Protein AF-A0A1A8KS11-F1 (afdb_monomer)

InterPro domains:
  IPR032675 Leucine-rich repeat domain superfamily [G3DSA:3.80.10.10] (1-85)

Foldseek 3Di:
DDACAADDLVRVVVVVPQQEDEDFPHQYADAPVGLVRVLCVPVVNNRHDHPDDQQRAAHCDDPVRHRPRSNPDDDDPCVRPVVVVVVVVVVVVVVVVVVVVVVVVVVVVVVVVVVVVVVVVVVVVVVVVVVVVVVVVVVVVVVVD

Nearest PDB structures (foldseek):
  7c76-assembly1_A  TM=6.173E-01  e=2.061E-03  Homo sapiens
  5zsc-assembly1_B  TM=6.871E-01  e=1.076E-02  Macaca mulatta
  5zsm-assembly1_A  TM=6.920E-01  e=1.951E-02  Macaca mulatta
  3cig-assembly1_A  TM=7.405E-01  e=4.924E-02  Mus musculus
  2z80-assembly2_B  TM=5.597E-01  e=1.973E-01  Homo sapiens

Sequence (145 aa):
SNTLNWFSYSDLQSFRRLEDLRAGQNKLICSCDFVPFLQSQLRGEAGIQLSDREDSYVCDSPLYLQGAVVSGVRLSVVECHQVVFVSVSCGLALFVGMLGSALLWRLHAFWYLKMIWTWLKAKRSSQKRRRQKDTEDTEALLCFD

Solvent-accessible surface area (backbone atoms only — not comparable to full-atom values): 8267 Å² total; per-residue (Å²): 127,68,88,58,36,77,80,53,71,69,64,54,62,70,42,84,83,62,54,69,47,82,66,48,73,27,55,23,49,58,40,78,70,44,42,61,52,51,48,40,32,77,70,56,77,66,82,44,45,63,72,48,61,73,80,38,36,32,21,52,30,50,79,94,43,46,76,38,35,50,83,76,61,77,82,53,65,65,76,66,38,39,68,59,53,50,50,52,51,50,52,50,52,50,50,54,49,52,51,50,51,51,49,51,50,51,54,49,52,50,50,49,52,52,51,53,51,53,50,51,51,52,52,53,51,51,53,52,53,50,56,52,49,55,48,52,56,51,55,56,56,64,75,75,114

Mean predicted aligned error: 12.69 Å

Structure (mmCIF, N/CA/C/O backbone):
data_AF-A0A1A8KS11-F1
#
_entry.id   AF-A0A1A8KS11-F1
#
loop_
_atom_site.group_PDB
_atom_site.id
_atom_site.type_symbol
_atom_site.label_atom_id
_atom_site.label_alt_id
_atom_site.label_comp_id
_atom_site.label_asym_id
_atom_site.label_entity_id
_atom_site.label_seq_id
_atom_site.pdbx_PDB_ins_code
_atom_site.Cartn_x
_atom_site.Cartn_y
_atom_site.Cartn_z
_atom_site.occupancy
_atom_site.B_iso_or_equiv
_atom_site.auth_seq_id
_atom_site.auth_comp_id
_atom_site.auth_asym_id
_atom_site.auth_atom_id
_atom_site.pdbx_PDB_model_num
ATOM 1 N N . SER A 1 1 ? -24.730 3.388 28.569 1.00 58.09 1 SER A N 1
ATOM 2 C CA . SER A 1 1 ? -23.776 3.184 27.462 1.00 58.09 1 SER A CA 1
ATOM 3 C C . SER A 1 1 ? -22.606 4.127 27.652 1.00 58.09 1 SER A C 1
ATOM 5 O O . SER A 1 1 ? -22.843 5.305 27.893 1.00 58.09 1 SER A O 1
ATOM 7 N N . ASN A 1 2 ? -21.376 3.621 27.594 1.00 72.12 2 ASN A N 1
ATOM 8 C CA . ASN A 1 2 ? -20.186 4.471 27.547 1.00 72.12 2 ASN A CA 1
ATOM 9 C C . ASN A 1 2 ? -19.960 4.970 26.109 1.00 72.12 2 ASN A C 1
ATOM 11 O O . ASN A 1 2 ? -20.526 4.431 25.158 1.00 72.12 2 ASN A O 1
ATOM 15 N N . THR A 1 3 ? -19.159 6.022 25.959 1.00 79.00 3 THR A N 1
ATOM 16 C CA . THR A 1 3 ? -18.853 6.666 24.666 1.00 79.00 3 THR A CA 1
ATOM 17 C C . THR A 1 3 ? -17.481 6.226 24.140 1.00 79.00 3 THR A C 1
ATOM 19 O O . THR A 1 3 ? -16.716 7.031 23.611 1.00 79.00 3 THR A O 1
ATOM 22 N N . LEU A 1 4 ? -17.116 4.960 24.372 1.00 82.88 4 LEU A N 1
ATOM 23 C CA . LEU A 1 4 ? -15.841 4.408 23.921 1.00 82.88 4 LEU A CA 1
ATOM 24 C C . LEU A 1 4 ? -15.984 3.940 22.471 1.00 82.88 4 LEU A C 1
ATOM 26 O O . LEU A 1 4 ? -16.564 2.892 22.203 1.00 82.88 4 LEU A O 1
ATOM 30 N N . ASN A 1 5 ? -15.464 4.732 21.540 1.00 86.56 5 ASN A N 1
ATOM 31 C CA . ASN A 1 5 ? -15.718 4.517 20.116 1.00 86.56 5 ASN A CA 1
ATOM 32 C C . ASN A 1 5 ? -14.552 3.796 19.422 1.00 86.56 5 ASN A C 1
ATOM 34 O O . ASN A 1 5 ? -14.756 3.044 18.478 1.00 86.56 5 ASN A O 1
ATOM 38 N N . TRP A 1 6 ? -13.321 4.048 19.866 1.00 86.06 6 TRP A N 1
ATOM 39 C CA . TRP A 1 6 ? -12.093 3.455 19.339 1.00 86.06 6 TRP A CA 1
ATOM 40 C C . TRP A 1 6 ? -10.982 3.576 20.391 1.00 86.06 6 TRP A C 1
ATOM 42 O O . TRP A 1 6 ? -11.068 4.421 21.283 1.00 86.06 6 TRP A O 1
ATOM 52 N N . PHE A 1 7 ? -9.963 2.725 20.300 1.00 87.12 7 PHE A N 1
ATOM 53 C CA . PHE A 1 7 ? -8.768 2.769 21.146 1.00 87.12 7 PHE A CA 1
ATOM 54 C C . PHE A 1 7 ? -7.593 2.107 20.427 1.00 87.12 7 PHE A C 1
ATOM 56 O O . PHE A 1 7 ? -7.785 1.244 19.568 1.00 87.12 7 PHE A O 1
ATOM 63 N N . SER A 1 8 ? -6.380 2.511 20.786 1.00 85.06 8 SER A N 1
ATOM 64 C CA . SER A 1 8 ? -5.138 1.995 20.218 1.00 85.06 8 SER A CA 1
ATOM 65 C C . SER A 1 8 ? -4.310 1.234 21.254 1.00 85.06 8 SER A C 1
ATOM 67 O O . SER A 1 8 ? -4.529 1.334 22.462 1.00 85.06 8 SER A O 1
ATOM 69 N N . TYR A 1 9 ? -3.304 0.495 20.786 1.00 82.06 9 TYR A N 1
ATOM 70 C CA . TYR A 1 9 ? -2.353 -0.187 21.665 1.00 82.06 9 TYR A CA 1
ATOM 71 C C . TYR A 1 9 ? -1.654 0.771 22.645 1.00 82.06 9 TYR A C 1
ATOM 73 O O . TYR A 1 9 ? -1.501 0.442 23.819 1.00 82.06 9 TYR A O 1
ATOM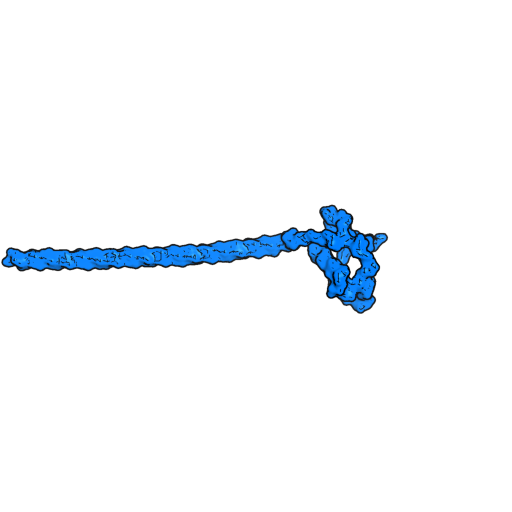 81 N N . SER A 1 10 ? -1.266 1.969 22.193 1.00 84.00 10 SER A N 1
ATOM 82 C CA . SER A 1 10 ? -0.598 2.972 23.036 1.00 84.00 10 SER A CA 1
ATOM 83 C C . SER A 1 10 ? -1.490 3.489 24.163 1.00 84.00 10 SER A C 1
ATOM 85 O O . SER A 1 10 ? -1.000 3.738 25.268 1.00 84.00 10 SER A O 1
ATOM 87 N N . ASP A 1 11 ? -2.797 3.602 23.914 1.00 86.31 11 ASP A N 1
ATOM 88 C CA . ASP A 1 11 ? -3.754 4.017 24.943 1.00 86.31 11 ASP A CA 1
ATOM 89 C C . ASP A 1 11 ? -3.813 2.968 26.052 1.00 86.31 11 ASP A C 1
ATOM 91 O O . ASP A 1 11 ? -3.701 3.299 27.230 1.00 86.31 11 ASP A O 1
ATOM 95 N N . LEU A 1 12 ? -3.894 1.689 25.677 1.00 84.62 12 LEU A N 1
ATOM 96 C CA . LEU A 1 12 ? -3.921 0.589 26.637 1.00 84.62 12 LEU A CA 1
ATOM 97 C C . LEU A 1 12 ? -2.592 0.431 27.386 1.00 84.62 12 LEU A C 1
ATOM 99 O O . LEU A 1 12 ? -2.588 0.240 28.599 1.00 84.62 12 LEU A O 1
ATOM 103 N N . GLN A 1 13 ? -1.459 0.582 26.695 1.00 83.31 13 GLN A N 1
ATOM 104 C CA . GLN A 1 13 ? -0.125 0.487 27.296 1.00 83.31 13 GLN A CA 1
ATOM 105 C C . GLN A 1 13 ? 0.132 1.587 28.340 1.00 83.31 13 GLN A C 1
ATOM 107 O O . GLN A 1 13 ? 0.920 1.400 29.273 1.00 83.31 13 GLN A O 1
ATOM 112 N N . SER A 1 14 ? -0.552 2.727 28.212 1.00 87.12 14 SER A N 1
ATOM 113 C CA . SER A 1 14 ? -0.494 3.806 29.201 1.00 87.12 14 SER A CA 1
ATOM 114 C C . SER A 1 14 ? -1.078 3.372 30.553 1.00 87.12 14 SER A C 1
ATOM 116 O O . SER A 1 14 ? -0.643 3.853 31.602 1.00 87.12 14 SER A O 1
ATOM 118 N N . PHE A 1 15 ? -1.987 2.393 30.563 1.00 85.75 15 PHE A N 1
ATOM 119 C CA . PHE A 1 15 ? -2.545 1.793 31.771 1.00 85.75 15 PHE A CA 1
ATOM 120 C C . PHE A 1 15 ? -1.779 0.524 32.169 1.00 85.75 15 PHE A C 1
ATOM 122 O O . PHE A 1 15 ? -2.225 -0.598 31.960 1.00 85.75 15 PHE A O 1
ATOM 129 N N . ARG A 1 16 ? -0.633 0.689 32.840 1.00 80.81 16 ARG A N 1
ATOM 130 C CA . ARG A 1 16 ? 0.266 -0.424 33.233 1.00 80.81 16 ARG A CA 1
ATOM 131 C C . ARG A 1 16 ? -0.327 -1.501 34.155 1.00 80.81 16 ARG A C 1
ATOM 133 O O . ARG A 1 16 ? 0.325 -2.511 34.385 1.00 80.81 16 ARG A O 1
ATOM 140 N N . ARG A 1 17 ? -1.504 -1.265 34.737 1.00 84.12 17 ARG A N 1
ATOM 141 C CA . ARG A 1 17 ? -2.213 -2.204 35.628 1.00 84.12 17 ARG A CA 1
ATOM 142 C C . ARG A 1 17 ? -3.512 -2.731 35.009 1.00 84.12 17 ARG A C 1
ATOM 144 O O . ARG A 1 17 ? -4.328 -3.302 35.723 1.00 84.12 17 ARG A O 1
ATOM 151 N N . LEU A 1 18 ? -3.746 -2.448 33.728 1.00 80.69 18 LEU A N 1
ATOM 152 C CA . LEU A 1 18 ? -4.940 -2.893 33.028 1.00 80.69 18 LEU A CA 1
ATOM 153 C C . LEU A 1 18 ? -4.754 -4.349 32.605 1.00 80.69 18 LEU A C 1
ATOM 155 O O . LEU A 1 18 ? -4.006 -4.637 31.676 1.00 80.69 18 LEU A O 1
ATOM 159 N N . GLU A 1 19 ? -5.426 -5.248 33.312 1.00 77.69 19 GLU A N 1
ATOM 160 C CA . GLU A 1 19 ? -5.458 -6.681 32.992 1.00 77.69 19 GLU A CA 1
ATOM 161 C C . GLU A 1 19 ? -6.723 -7.033 32.202 1.00 77.69 19 GLU A C 1
ATOM 163 O O . GLU A 1 19 ? -6.644 -7.752 31.208 1.00 77.69 19 GLU A O 1
ATOM 168 N N . ASP A 1 20 ? -7.854 -6.434 32.592 1.00 78.31 20 ASP A N 1
ATOM 169 C CA . ASP A 1 20 ? -9.174 -6.662 32.011 1.00 78.31 20 ASP A CA 1
ATOM 170 C C . ASP A 1 20 ? -9.751 -5.384 31.398 1.00 78.31 20 ASP A C 1
ATOM 172 O O . ASP A 1 20 ? -9.996 -4.391 32.093 1.00 78.31 20 ASP A O 1
ATOM 176 N N . LEU A 1 21 ? -10.044 -5.426 30.097 1.00 82.81 21 LEU A N 1
ATOM 177 C CA . LEU A 1 21 ? -10.776 -4.364 29.409 1.00 82.81 21 LEU A CA 1
ATOM 178 C C . LEU A 1 21 ? -12.191 -4.829 29.057 1.00 82.81 21 LEU A C 1
ATOM 180 O O . LEU A 1 21 ? -12.368 -5.796 28.312 1.00 82.81 21 LEU A O 1
ATOM 184 N N . ARG A 1 22 ? -13.198 -4.091 29.546 1.00 82.12 22 ARG A N 1
ATOM 185 C CA . ARG A 1 22 ? -14.592 -4.234 29.109 1.00 82.12 22 ARG A CA 1
ATOM 186 C C . ARG A 1 22 ? -14.950 -3.159 28.096 1.00 82.12 22 ARG A C 1
ATOM 188 O O . ARG A 1 22 ? -15.102 -1.990 28.450 1.00 82.12 22 ARG A O 1
ATOM 195 N N . ALA A 1 23 ? -15.067 -3.560 26.839 1.00 82.19 23 ALA A N 1
ATOM 196 C CA . ALA A 1 23 ? -15.401 -2.682 25.721 1.00 82.19 23 ALA A CA 1
ATOM 197 C C . ALA A 1 23 ? -16.570 -3.214 24.870 1.00 82.19 23 ALA A C 1
ATOM 199 O O . ALA A 1 23 ? -16.983 -2.542 23.922 1.00 82.19 23 ALA A O 1
ATOM 200 N N . GLY A 1 24 ? -17.157 -4.355 25.236 1.00 79.75 24 GLY A N 1
ATOM 201 C CA . GLY A 1 24 ? -18.377 -4.881 24.634 1.00 79.75 24 GLY A CA 1
ATOM 202 C C . GLY A 1 24 ? -19.563 -3.927 24.798 1.00 79.75 24 GLY A C 1
ATOM 203 O O . GLY A 1 24 ? -19.621 -3.129 25.735 1.00 79.75 24 GLY A O 1
ATOM 204 N N . GLN A 1 25 ? -20.515 -3.990 23.862 1.00 82.00 25 GLN A N 1
ATOM 205 C CA . GLN A 1 25 ? -21.738 -3.164 23.849 1.00 82.00 25 GLN A CA 1
ATOM 206 C C . GLN A 1 25 ? -21.492 -1.639 23.773 1.00 82.00 25 GLN A C 1
ATOM 208 O O . GLN A 1 25 ? -22.360 -0.841 24.141 1.00 82.00 25 GLN A O 1
ATOM 213 N N . ASN A 1 26 ? -20.322 -1.214 23.282 1.00 87.06 26 ASN A N 1
ATOM 214 C CA . ASN A 1 26 ? -20.041 0.183 22.943 1.00 87.06 26 ASN A CA 1
ATOM 215 C C . ASN A 1 26 ? -20.223 0.448 21.443 1.00 87.06 26 ASN A C 1
ATOM 217 O O . ASN A 1 26 ? -20.269 -0.472 20.630 1.00 87.06 26 ASN A O 1
ATOM 221 N N . LYS A 1 27 ? -20.313 1.730 21.074 1.00 86.94 27 LYS A N 1
ATOM 222 C CA . LYS A 1 27 ? -20.458 2.176 19.681 1.00 86.94 27 LYS A CA 1
ATOM 223 C C . LYS A 1 27 ? -19.109 2.187 18.962 1.00 86.94 27 LYS A C 1
ATOM 225 O O . LYS A 1 27 ? -18.530 3.247 18.731 1.00 86.94 27 LYS A O 1
ATOM 230 N N . LEU A 1 28 ? -18.590 1.000 18.659 1.00 88.19 28 LEU A N 1
ATOM 2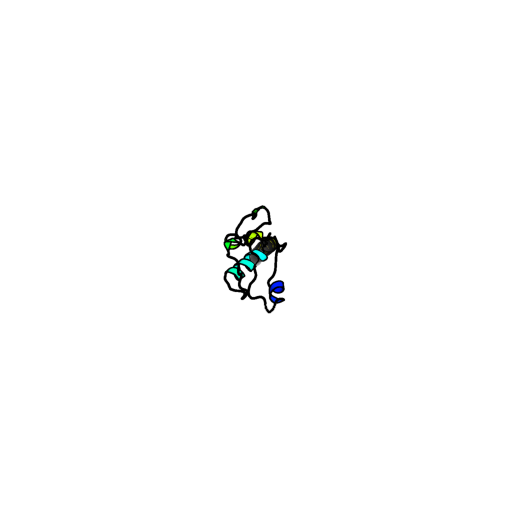31 C CA . LEU A 1 28 ? -17.260 0.842 18.079 1.00 88.19 28 LEU A CA 1
ATOM 232 C C . LEU A 1 28 ? -17.219 1.309 16.618 1.00 88.19 28 LEU A C 1
ATOM 234 O O . LEU A 1 28 ? -18.089 0.974 15.810 1.00 88.19 28 LEU A O 1
ATOM 238 N N . ILE A 1 29 ? -16.178 2.065 16.277 1.00 87.88 29 ILE A N 1
ATOM 239 C CA . ILE A 1 29 ? -15.878 2.509 14.918 1.00 87.88 29 ILE A CA 1
ATOM 240 C C . ILE A 1 29 ? -14.892 1.513 14.307 1.00 87.88 29 ILE A C 1
ATOM 242 O O . ILE A 1 29 ? -13.700 1.508 14.614 1.00 87.88 29 ILE A O 1
ATOM 246 N N . CYS A 1 30 ? -15.395 0.668 13.417 1.00 87.12 30 CYS A N 1
ATOM 247 C CA . CYS A 1 30 ? -14.627 -0.334 12.701 1.00 87.12 30 CYS A CA 1
ATOM 248 C C . CYS A 1 30 ? -13.855 0.303 11.553 1.00 87.12 30 CYS A C 1
ATOM 250 O O . CYS A 1 30 ? -14.310 0.378 10.413 1.00 87.12 30 CYS A O 1
ATOM 252 N N . SER A 1 31 ? -12.665 0.780 11.904 1.00 83.75 31 SER A N 1
ATOM 253 C CA . SER A 1 31 ? -11.665 1.247 10.958 1.00 83.75 31 SER A CA 1
ATOM 254 C C . SER A 1 31 ? -10.714 0.121 10.559 1.00 83.75 31 SER A C 1
ATOM 256 O O . SER A 1 31 ? -10.504 -0.855 11.281 1.00 83.75 31 SER A O 1
ATOM 258 N N . CYS A 1 32 ? -10.092 0.343 9.417 1.00 83.06 32 CYS A N 1
ATOM 259 C CA . CYS A 1 32 ? -8.947 -0.353 8.867 1.00 83.06 32 CYS A CA 1
ATOM 260 C C . CYS A 1 32 ? -7.861 -0.779 9.853 1.00 83.06 32 CYS A C 1
ATOM 262 O O . CYS A 1 32 ? -7.411 -1.917 9.799 1.00 83.06 32 CYS A O 1
ATOM 264 N N . ASP A 1 33 ? -7.467 0.116 10.756 1.00 81.44 33 ASP A N 1
ATOM 265 C CA . ASP A 1 33 ? -6.415 -0.164 11.737 1.00 81.44 33 ASP A CA 1
ATOM 266 C C . ASP A 1 33 ? -6.980 -0.824 13.003 1.00 81.44 33 ASP A C 1
ATOM 268 O O . ASP A 1 33 ? -6.325 -1.640 13.649 1.00 81.44 33 ASP A O 1
ATOM 272 N N . PHE A 1 34 ? -8.228 -0.494 13.351 1.00 85.00 34 PHE A N 1
ATOM 273 C CA . PHE A 1 34 ? -8.862 -0.912 14.600 1.00 85.00 34 PHE A CA 1
ATOM 274 C C . PHE A 1 34 ? -9.330 -2.371 14.569 1.00 85.00 34 PHE A C 1
ATOM 276 O O . PHE A 1 34 ? -9.127 -3.099 15.535 1.00 85.00 34 PHE A O 1
ATOM 283 N N . VAL A 1 35 ? -9.928 -2.819 13.462 1.00 85.81 35 VAL A N 1
ATOM 284 C CA . VAL A 1 35 ? -10.404 -4.204 13.302 1.00 85.81 35 VAL A CA 1
ATOM 285 C C . VAL A 1 35 ? -9.279 -5.241 13.446 1.00 85.81 35 VAL A C 1
ATOM 287 O O . VAL A 1 35 ? -9.425 -6.129 14.288 1.00 85.81 35 VAL A O 1
ATOM 290 N N . PRO A 1 36 ? -8.154 -5.164 12.703 1.00 83.38 36 PRO A N 1
ATOM 291 C CA . PRO A 1 36 ? -7.073 -6.138 12.847 1.00 83.38 36 PRO A CA 1
ATOM 292 C C . PRO A 1 36 ? -6.409 -6.062 14.226 1.00 83.38 36 PRO A C 1
ATOM 294 O O . PRO A 1 36 ? -6.033 -7.095 14.775 1.00 83.38 36 PRO A O 1
ATOM 297 N N . PHE A 1 37 ? -6.315 -4.866 14.814 1.00 85.00 37 PHE A N 1
ATOM 298 C CA . PHE A 1 37 ? -5.835 -4.691 16.183 1.00 85.00 37 PHE A CA 1
ATOM 299 C C . PHE A 1 37 ? -6.743 -5.381 17.211 1.00 85.00 37 PHE A C 1
ATOM 301 O O . PHE A 1 37 ? -6.258 -6.089 18.088 1.00 85.00 37 PHE A O 1
ATOM 308 N N . LEU A 1 38 ? -8.064 -5.221 17.112 1.00 85.06 38 LEU A N 1
ATOM 309 C CA . LEU A 1 38 ? -8.978 -5.875 18.046 1.00 85.06 38 LEU A CA 1
ATOM 310 C C . LEU A 1 38 ? -8.968 -7.398 17.856 1.00 85.06 38 LEU A C 1
ATOM 312 O O . LEU A 1 38 ? -8.984 -8.137 18.834 1.00 85.06 38 LEU A O 1
ATOM 316 N N . GLN A 1 39 ? -8.875 -7.877 16.613 1.00 85.25 39 GLN A N 1
ATOM 317 C CA . GLN A 1 39 ? -8.757 -9.307 16.317 1.00 85.25 39 GLN A CA 1
ATOM 318 C C . GLN A 1 39 ? -7.484 -9.932 16.906 1.00 85.25 39 GLN A C 1
ATOM 320 O O . GLN A 1 39 ? -7.548 -11.049 17.418 1.00 85.25 39 GLN A O 1
ATOM 325 N N . SER A 1 40 ? -6.340 -9.236 16.874 1.00 83.06 40 SER A N 1
ATOM 326 C CA . SER A 1 40 ? -5.108 -9.745 17.494 1.00 83.06 40 SER A CA 1
ATOM 327 C C . SER A 1 40 ? -5.206 -9.795 19.022 1.00 83.06 40 SER A C 1
ATOM 329 O O . SER A 1 40 ? -4.725 -10.749 19.637 1.00 83.06 40 SER A O 1
ATOM 331 N N . GLN A 1 41 ? -5.903 -8.834 19.637 1.00 83.44 41 GLN A N 1
ATOM 332 C CA . GLN A 1 41 ? -6.200 -8.856 21.073 1.00 83.44 41 GLN A CA 1
ATOM 333 C C . GLN A 1 41 ? -7.125 -10.020 21.451 1.00 83.44 41 GLN A C 1
ATOM 335 O O . GLN A 1 41 ? -6.835 -10.741 22.401 1.00 83.44 41 GLN A O 1
ATOM 340 N N . LEU A 1 42 ? -8.193 -10.264 20.681 1.00 81.75 42 LEU A N 1
ATOM 341 C CA . LEU A 1 42 ? -9.109 -11.395 20.907 1.00 81.75 42 LEU A CA 1
ATOM 342 C C . LEU A 1 42 ? -8.407 -12.750 20.752 1.00 81.75 42 LEU A C 1
ATOM 344 O O . LEU A 1 42 ? -8.709 -13.697 21.472 1.00 81.75 42 LEU A O 1
ATOM 348 N N . ARG A 1 43 ? -7.408 -12.829 19.866 1.00 80.19 43 ARG A N 1
ATOM 349 C CA . ARG A 1 43 ? -6.547 -14.010 19.712 1.00 80.19 43 ARG A CA 1
ATOM 350 C C . ARG A 1 43 ? -5.517 -14.166 20.847 1.00 80.19 43 ARG A C 1
ATOM 352 O O . ARG A 1 43 ? -4.839 -15.187 20.913 1.00 80.19 43 ARG A O 1
ATOM 359 N N . GLY A 1 44 ? -5.406 -13.186 21.745 1.00 74.06 44 GLY A N 1
ATOM 360 C CA . GLY A 1 44 ? -4.490 -13.207 22.887 1.00 74.06 44 GLY A CA 1
ATOM 361 C C . GLY A 1 44 ? -3.039 -12.859 22.543 1.00 74.06 44 GLY A C 1
ATOM 362 O O . GLY A 1 44 ? -2.147 -13.110 23.349 1.00 74.06 44 GLY A O 1
ATOM 363 N N . GLU A 1 45 ? -2.773 -12.279 21.369 1.00 70.88 45 GLU A N 1
ATOM 364 C CA . GLU A 1 45 ? -1.404 -11.991 20.911 1.00 70.88 45 GLU A CA 1
ATOM 365 C C . GLU A 1 45 ? -0.782 -10.760 21.597 1.00 70.88 45 GLU A C 1
ATOM 367 O O . GLU A 1 45 ? 0.439 -10.621 21.621 1.00 70.88 45 GLU A O 1
ATOM 372 N N . ALA A 1 46 ? -1.596 -9.869 22.174 1.00 66.38 46 ALA A N 1
ATOM 373 C CA . ALA A 1 46 ? -1.151 -8.560 22.664 1.00 66.38 46 ALA A CA 1
ATOM 374 C C . ALA A 1 46 ? -1.264 -8.361 24.192 1.00 66.38 46 ALA A C 1
ATOM 376 O O . ALA A 1 46 ? -1.172 -7.236 24.685 1.00 66.38 46 ALA A O 1
ATOM 377 N N . GLY A 1 47 ? -1.375 -9.459 24.951 1.00 66.88 47 GLY A N 1
ATOM 378 C CA . GLY A 1 47 ? -1.128 -9.500 26.401 1.00 66.88 47 GLY A CA 1
ATOM 379 C C . GLY A 1 47 ? -2.189 -8.860 27.304 1.00 66.88 47 GLY A C 1
ATOM 380 O O . GLY A 1 47 ? -2.075 -8.980 28.521 1.00 66.88 47 GLY A O 1
ATOM 381 N N . ILE A 1 48 ? -3.217 -8.220 26.743 1.00 73.94 48 ILE A N 1
ATOM 382 C CA . ILE A 1 48 ? -4.333 -7.622 27.486 1.00 73.94 48 ILE A CA 1
ATOM 383 C C . ILE A 1 48 ? -5.557 -8.508 27.301 1.00 73.94 48 ILE A C 1
ATOM 385 O O . ILE A 1 48 ? -5.910 -8.852 26.172 1.00 73.94 48 ILE A O 1
ATOM 389 N N . GLN A 1 49 ? -6.203 -8.889 28.401 1.00 71.62 49 GLN A N 1
ATOM 390 C CA . GLN A 1 49 ? -7.341 -9.793 28.354 1.00 71.62 49 GLN A CA 1
ATOM 391 C C . GLN A 1 49 ? -8.632 -8.985 28.168 1.00 71.62 49 GLN A C 1
ATOM 393 O O . GLN A 1 49 ? -8.962 -8.063 28.917 1.00 71.62 49 GLN A O 1
ATOM 398 N N . LEU A 1 50 ? -9.353 -9.294 27.095 1.00 80.88 50 LEU A N 1
ATOM 399 C CA . LEU A 1 50 ? -10.678 -8.747 26.834 1.00 80.88 50 LEU A CA 1
ATOM 400 C C . LEU A 1 50 ? -11.673 -9.574 27.653 1.00 80.88 50 LEU A C 1
ATOM 402 O O . LEU A 1 50 ? -11.833 -10.769 27.425 1.00 80.88 50 LEU A O 1
ATOM 406 N N . SER A 1 51 ? -12.281 -8.940 28.658 1.00 76.25 51 SER A N 1
ATOM 407 C CA . SER A 1 51 ? -13.125 -9.625 29.651 1.00 76.25 51 SER A CA 1
ATOM 408 C C . SER A 1 51 ? -14.520 -9.951 29.098 1.00 76.25 51 SER A C 1
ATOM 410 O O . SER A 1 51 ? -15.221 -10.816 29.625 1.00 76.25 51 SER A O 1
ATOM 412 N N . ASP A 1 52 ? -14.934 -9.265 28.027 1.00 80.19 52 ASP A N 1
ATOM 413 C CA . ASP A 1 52 ? -16.204 -9.534 27.362 1.00 80.19 52 ASP A CA 1
ATOM 414 C C . ASP A 1 52 ? -16.058 -10.617 26.287 1.00 80.19 52 ASP A C 1
ATOM 416 O O . ASP A 1 52 ? -14.985 -10.881 25.745 1.00 80.19 52 ASP A O 1
ATOM 420 N N . ARG A 1 53 ? -17.181 -11.246 25.942 1.00 75.94 53 ARG A N 1
ATOM 421 C CA . ARG A 1 53 ? -17.230 -12.282 24.910 1.00 75.94 53 ARG A CA 1
ATOM 422 C C . ARG A 1 53 ? -17.039 -11.666 23.517 1.00 75.94 53 ARG A C 1
ATOM 424 O O . ARG A 1 53 ? -17.508 -10.560 23.254 1.00 75.94 53 ARG A O 1
ATOM 431 N N . GLU A 1 54 ? -16.384 -12.395 22.612 1.00 75.75 54 GLU A N 1
ATOM 432 C CA . GLU A 1 54 ? -16.096 -11.973 21.225 1.00 75.75 54 GLU A CA 1
ATOM 433 C C . GLU A 1 54 ? -17.321 -11.452 20.448 1.00 75.75 54 GLU A C 1
ATOM 435 O O . GLU A 1 54 ? -17.191 -10.578 19.594 1.00 75.75 54 GLU A O 1
ATOM 440 N N . ASP A 1 55 ? -18.514 -11.964 20.753 1.00 76.94 55 ASP A N 1
ATOM 441 C CA . ASP A 1 55 ? -19.794 -11.587 20.138 1.00 76.94 55 ASP A CA 1
ATOM 442 C C . ASP A 1 55 ? -20.346 -10.235 20.624 1.00 76.94 55 ASP A C 1
ATOM 444 O O . ASP A 1 55 ? -21.229 -9.663 19.987 1.00 76.94 55 ASP A O 1
ATOM 448 N N . SER A 1 56 ? -19.819 -9.696 21.724 1.00 81.81 56 SER A N 1
ATOM 449 C CA . SER A 1 56 ? -20.228 -8.402 22.282 1.00 81.81 56 SER A CA 1
ATOM 450 C C . SER A 1 56 ? -19.557 -7.201 21.602 1.00 81.81 56 SER A C 1
ATOM 452 O O . SER A 1 56 ? -19.967 -6.055 21.825 1.00 81.81 56 SER A O 1
ATOM 454 N N . TYR A 1 57 ? -18.550 -7.451 20.758 1.00 84.56 57 TYR A N 1
ATOM 455 C CA . TYR A 1 57 ? -17.842 -6.441 19.975 1.00 84.56 57 TYR A CA 1
ATOM 456 C C . TYR A 1 57 ? -18.519 -6.272 18.618 1.00 84.56 57 TYR A C 1
ATOM 458 O O .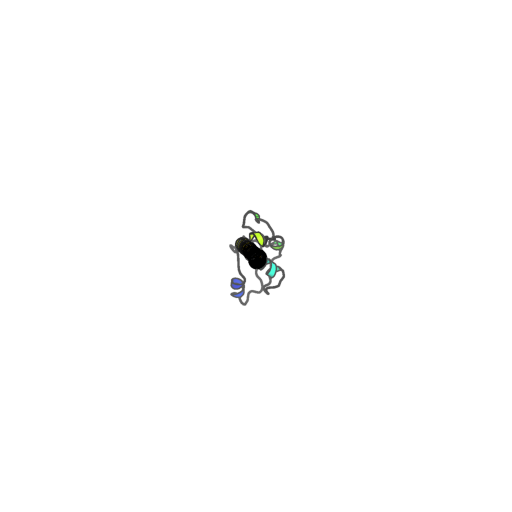 TYR A 1 57 ? -18.261 -7.019 17.670 1.00 84.56 5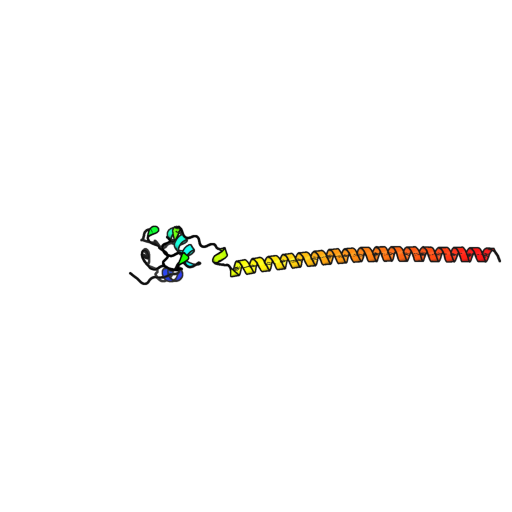7 TYR A O 1
ATOM 466 N N . VAL A 1 58 ? -19.394 -5.273 18.533 1.00 87.31 58 VAL A N 1
ATOM 467 C CA . VAL A 1 58 ? -20.199 -4.985 17.344 1.00 87.31 58 VAL A CA 1
ATOM 468 C C . VAL A 1 58 ? -19.828 -3.615 16.785 1.00 87.31 58 VAL A C 1
ATOM 470 O O . VAL A 1 58 ? -19.715 -2.640 17.528 1.00 87.31 58 VAL A O 1
ATOM 473 N N . CYS A 1 59 ? -19.641 -3.542 15.471 1.00 88.50 59 CYS A N 1
ATOM 474 C CA . CYS A 1 59 ? -19.399 -2.299 14.752 1.00 88.50 59 CYS A CA 1
ATOM 475 C C . CYS A 1 59 ? -20.680 -1.453 14.697 1.00 88.50 59 CYS A C 1
ATOM 477 O O . CYS A 1 59 ? -21.719 -1.933 14.248 1.00 88.50 59 CYS A O 1
ATOM 479 N N . ASP A 1 60 ? -20.610 -0.185 15.102 1.00 88.56 60 ASP A N 1
ATOM 480 C CA . ASP A 1 60 ? -21.701 0.787 14.913 1.00 88.56 60 ASP A CA 1
ATOM 481 C C . ASP A 1 60 ? -21.460 1.671 13.679 1.00 88.56 60 ASP A C 1
ATOM 483 O O . ASP A 1 60 ? -22.386 2.058 12.973 1.00 88.56 60 ASP A O 1
ATOM 487 N N . SER A 1 61 ? -20.191 1.950 13.384 1.00 83.38 61 SER A N 1
ATOM 488 C CA . SER A 1 61 ? -19.751 2.727 12.227 1.00 83.38 61 SER A CA 1
ATOM 489 C C . SER A 1 61 ? -18.584 2.012 11.555 1.00 83.38 61 SER A C 1
ATOM 491 O O . SER A 1 61 ? -17.778 1.410 12.267 1.00 83.38 61 SER A O 1
ATOM 493 N N . PRO A 1 62 ? -18.431 2.075 10.224 1.00 83.19 62 PRO A N 1
ATOM 494 C CA . PRO A 1 62 ? -19.276 2.756 9.230 1.00 83.19 62 PRO A CA 1
ATOM 495 C C . PRO A 1 62 ? -20.590 2.018 8.917 1.00 83.19 62 PRO A C 1
ATOM 497 O O . PRO A 1 62 ? -20.724 0.833 9.201 1.00 83.19 62 PRO A O 1
ATOM 500 N N . LEU A 1 63 ? -21.556 2.713 8.296 1.00 80.19 63 LEU A N 1
ATOM 501 C CA . LEU A 1 63 ? -22.936 2.228 8.086 1.00 80.19 63 LEU A CA 1
ATOM 502 C C . LEU A 1 63 ? -23.018 0.860 7.375 1.00 80.19 63 LEU A C 1
ATOM 504 O O . LEU A 1 63 ? -23.910 0.069 7.653 1.00 80.19 63 LEU A O 1
ATOM 508 N N . TYR A 1 64 ? -22.070 0.563 6.481 1.00 78.56 64 TYR A N 1
ATOM 509 C CA . TYR A 1 64 ? -22.011 -0.706 5.745 1.00 78.56 64 TYR A CA 1
ATOM 510 C C . TYR A 1 64 ? -21.563 -1.903 6.607 1.00 78.56 64 TYR A C 1
ATOM 512 O O . TYR A 1 64 ? -21.764 -3.048 6.212 1.00 78.56 64 TYR A O 1
ATOM 520 N N . LEU A 1 65 ? -20.970 -1.645 7.776 1.00 80.44 65 LEU A N 1
ATOM 521 C CA . LEU A 1 65 ? -20.562 -2.641 8.773 1.00 80.44 65 LEU A CA 1
ATOM 522 C C . LEU A 1 65 ? -21.431 -2.591 10.034 1.00 80.44 65 LEU A C 1
ATOM 524 O O . LEU A 1 65 ? -21.141 -3.301 10.995 1.00 80.44 65 LEU A O 1
ATOM 528 N N . GLN A 1 66 ? -22.478 -1.766 10.062 1.00 85.38 66 GLN A N 1
ATOM 529 C CA . GLN A 1 66 ? -23.303 -1.598 11.251 1.00 85.38 66 GLN A CA 1
ATOM 530 C C . GLN A 1 66 ? -23.967 -2.926 11.649 1.00 85.38 66 GLN A C 1
ATOM 532 O O . GLN A 1 66 ? -24.623 -3.578 10.839 1.00 85.38 66 GLN A O 1
ATOM 537 N N . GLY A 1 67 ? -23.789 -3.333 12.906 1.00 82.69 67 GLY A N 1
ATOM 538 C CA . GLY A 1 67 ? -24.312 -4.595 13.432 1.00 82.69 67 GLY A CA 1
ATOM 539 C C . GLY A 1 67 ? -23.426 -5.819 13.169 1.00 82.69 67 GLY A C 1
ATOM 540 O O . GLY A 1 67 ? -23.759 -6.910 13.630 1.00 82.69 67 GLY A O 1
ATOM 541 N N . ALA A 1 68 ? -22.296 -5.669 12.471 1.00 84.38 68 ALA A N 1
ATOM 542 C CA . ALA A 1 68 ? -21.361 -6.766 12.242 1.00 84.38 68 ALA A CA 1
ATOM 543 C C . ALA A 1 68 ? -20.458 -7.008 13.462 1.00 84.38 68 ALA A C 1
ATOM 545 O O . ALA A 1 68 ? -19.963 -6.067 14.087 1.00 84.38 68 ALA A O 1
ATOM 546 N N . VAL A 1 69 ? -20.210 -8.281 13.781 1.00 85.19 69 VAL A N 1
ATOM 547 C CA . VAL A 1 69 ? -19.288 -8.688 14.853 1.00 85.19 69 VAL A CA 1
ATOM 548 C C . VAL A 1 69 ? -17.850 -8.568 14.361 1.00 85.19 69 VAL A C 1
ATOM 550 O O . VAL A 1 69 ? -17.521 -9.099 13.299 1.00 85.19 69 VAL A O 1
ATOM 553 N N . VAL A 1 70 ? -16.970 -7.934 15.141 1.00 83.19 70 VAL A N 1
ATOM 554 C CA . VAL A 1 70 ? -15.588 -7.630 14.721 1.00 83.19 70 VAL A CA 1
ATOM 555 C C . VAL A 1 70 ? -14.786 -8.884 14.333 1.00 83.19 70 VAL A C 1
ATOM 557 O O . VAL A 1 70 ? -13.974 -8.825 13.409 1.00 83.19 70 VAL A O 1
ATOM 560 N N . SER A 1 71 ? -15.045 -10.041 14.952 1.00 75.44 71 SER A N 1
ATOM 561 C CA . SER A 1 71 ? -14.405 -11.320 14.588 1.00 75.44 71 SER A CA 1
ATOM 562 C C . SER A 1 71 ? -14.779 -11.821 13.183 1.00 75.44 71 SER A C 1
ATOM 564 O O . SER A 1 71 ? -13.985 -12.502 12.534 1.00 75.44 71 SER A O 1
ATOM 566 N N . GLY A 1 72 ? -15.969 -11.466 12.688 1.00 71.88 72 GLY A N 1
ATOM 567 C CA . GLY A 1 72 ? -16.461 -11.818 11.354 1.00 71.88 72 GLY A CA 1
ATOM 568 C C . GLY A 1 72 ? -16.155 -10.773 10.280 1.00 71.88 72 GLY A C 1
ATOM 569 O O . GLY A 1 72 ? -16.284 -11.061 9.088 1.00 71.88 72 GLY A O 1
ATOM 570 N N . VAL A 1 73 ? -15.736 -9.568 10.673 1.00 76.62 73 VAL A N 1
ATOM 571 C CA . VAL A 1 73 ? -15.427 -8.488 9.736 1.00 76.62 73 VAL A CA 1
ATOM 572 C C . VAL A 1 73 ? -14.060 -8.725 9.095 1.00 76.62 73 VAL A C 1
ATOM 574 O O . VAL A 1 73 ? -13.020 -8.714 9.751 1.00 76.62 73 VAL A O 1
ATOM 577 N N . ARG A 1 74 ? -14.055 -8.895 7.772 1.00 69.25 74 ARG A N 1
ATOM 578 C CA . ARG A 1 74 ? -12.839 -8.911 6.952 1.00 69.25 74 ARG A CA 1
ATOM 579 C C . ARG A 1 74 ? -12.848 -7.699 6.033 1.00 69.25 74 ARG A C 1
ATOM 581 O O . ARG A 1 74 ? -13.390 -7.773 4.933 1.00 69.25 74 ARG A O 1
ATOM 588 N N . LEU A 1 75 ? -12.258 -6.586 6.473 1.00 70.56 75 LEU A N 1
ATOM 589 C CA . LEU A 1 75 ? -11.968 -5.495 5.544 1.00 70.56 75 LEU A CA 1
ATOM 590 C C . LEU A 1 75 ? -10.879 -5.966 4.579 1.00 70.56 75 LEU A C 1
ATOM 592 O O . LEU A 1 75 ? -9.833 -6.466 4.996 1.00 70.56 75 LEU A O 1
ATOM 596 N N . SER A 1 76 ? -11.138 -5.839 3.280 1.00 66.25 76 SER A N 1
ATOM 597 C CA . SER A 1 76 ? -10.141 -6.163 2.267 1.00 66.25 76 SER A CA 1
ATOM 598 C C . SER A 1 76 ? -8.975 -5.181 2.374 1.00 66.25 76 SER A C 1
ATOM 600 O O . SER A 1 76 ? -9.171 -3.966 2.365 1.00 66.25 76 SER A O 1
ATOM 602 N N . VAL A 1 77 ? -7.746 -5.703 2.409 1.00 59.62 77 VAL A N 1
ATOM 603 C CA . VAL A 1 77 ? -6.500 -4.910 2.393 1.00 59.62 77 VAL A CA 1
ATOM 604 C C . VAL A 1 77 ? -6.474 -3.928 1.212 1.00 59.62 77 VAL A C 1
ATOM 606 O O . VAL A 1 77 ? -5.902 -2.847 1.312 1.00 59.62 77 VAL A O 1
A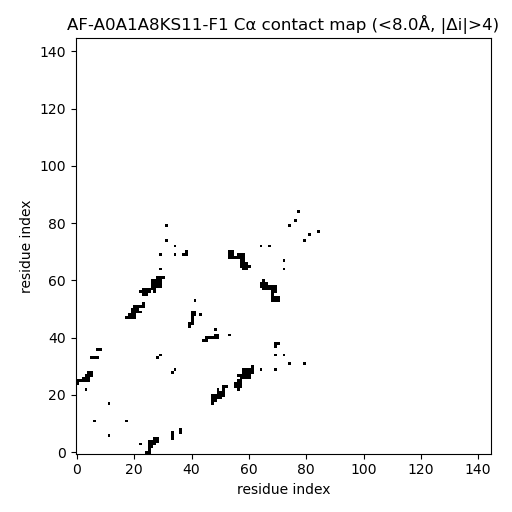TOM 609 N N . VAL A 1 78 ? -7.144 -4.278 0.109 1.00 58.06 78 VAL A N 1
ATOM 610 C CA . VAL A 1 78 ? -7.248 -3.455 -1.105 1.00 58.06 78 VAL A CA 1
ATOM 611 C C . VAL A 1 78 ? -8.077 -2.189 -0.877 1.00 58.06 78 VAL A C 1
ATOM 613 O O . VAL A 1 78 ? -7.731 -1.133 -1.395 1.00 58.06 78 VAL A O 1
ATOM 616 N N . GLU A 1 79 ? -9.141 -2.278 -0.083 1.00 63.84 79 GLU A N 1
ATOM 617 C CA . GLU A 1 79 ? -10.008 -1.139 0.249 1.00 63.84 79 GLU A CA 1
ATOM 618 C C . GLU A 1 79 ? -9.359 -0.252 1.312 1.00 63.84 79 GLU A C 1
ATOM 620 O O . GLU A 1 79 ? -9.458 0.970 1.295 1.00 63.84 79 GLU A O 1
ATOM 625 N N . CYS A 1 80 ? -8.597 -0.892 2.190 1.00 73.38 80 CYS A N 1
ATOM 626 C CA . CYS A 1 80 ? -7.951 -0.266 3.321 1.00 73.38 80 CYS A CA 1
ATOM 627 C C . CYS A 1 80 ? -6.666 0.497 2.964 1.00 73.38 80 CYS A C 1
ATOM 629 O O . CYS A 1 80 ? -6.396 1.586 3.467 1.00 73.38 80 CYS A O 1
ATOM 631 N N . HIS A 1 81 ? -5.889 -0.049 2.029 1.00 77.38 81 HIS A N 1
ATOM 632 C CA . HIS A 1 81 ? -4.646 0.537 1.537 1.00 77.38 81 HIS A CA 1
ATOM 633 C C . HIS A 1 81 ? -4.706 0.808 0.033 1.00 77.38 81 HIS A C 1
ATOM 635 O O . HIS A 1 81 ? -3.727 0.598 -0.686 1.00 77.38 81 HIS A O 1
ATOM 641 N N . GLN A 1 82 ? -5.841 1.317 -0.452 1.00 77.31 82 GLN A N 1
ATOM 642 C CA . GLN A 1 82 ? -6.045 1.616 -1.871 1.00 77.31 82 GLN A CA 1
ATOM 643 C C . GLN A 1 82 ? -4.922 2.492 -2.448 1.00 77.31 82 GLN A C 1
ATOM 645 O O . GLN A 1 82 ? -4.406 2.209 -3.526 1.00 77.31 82 GLN A O 1
ATOM 650 N N . VAL A 1 83 ? -4.486 3.523 -1.717 1.00 78.94 83 VAL A N 1
ATOM 651 C CA . VAL A 1 83 ? -3.409 4.428 -2.160 1.00 78.94 83 VAL A CA 1
ATOM 652 C C . VAL A 1 83 ? -2.085 3.684 -2.349 1.00 78.94 83 VAL A C 1
ATOM 654 O O . VAL A 1 83 ? -1.411 3.872 -3.361 1.00 78.94 83 VAL A O 1
ATOM 657 N N . VAL A 1 84 ? -1.722 2.810 -1.407 1.00 81.88 84 VAL A N 1
ATOM 658 C CA . VAL A 1 84 ? -0.489 2.011 -1.487 1.00 81.88 84 VAL A CA 1
ATOM 659 C C . VAL A 1 84 ? -0.587 1.024 -2.641 1.00 81.88 84 VAL A C 1
ATOM 661 O O . VAL A 1 84 ? 0.341 0.920 -3.437 1.00 81.88 84 VAL A O 1
ATOM 664 N N . PHE A 1 85 ? -1.728 0.350 -2.778 1.00 83.81 85 PHE A N 1
ATOM 665 C CA . PHE A 1 85 ? -1.966 -0.597 -3.859 1.00 83.81 85 PHE A CA 1
ATOM 666 C C . PHE A 1 85 ? -1.844 0.066 -5.237 1.00 83.81 85 PHE A C 1
ATOM 668 O O . PHE A 1 85 ? -1.134 -0.441 -6.109 1.00 83.81 85 PHE A O 1
ATOM 675 N N . VAL A 1 86 ? -2.479 1.226 -5.424 1.00 88.81 86 VAL A N 1
ATOM 676 C CA . VAL A 1 86 ? -2.399 2.007 -6.667 1.00 88.81 86 VAL A CA 1
ATOM 677 C C . VAL A 1 86 ? -0.969 2.482 -6.918 1.00 88.81 86 VAL A C 1
ATOM 679 O O . VAL A 1 86 ? -0.475 2.345 -8.036 1.00 88.81 86 VAL A O 1
ATOM 682 N N . SER A 1 87 ? -0.281 2.984 -5.891 1.00 90.94 87 SER A N 1
ATOM 683 C CA . SER A 1 87 ? 1.109 3.443 -5.990 1.00 90.94 87 SER A CA 1
ATOM 684 C C . SER A 1 87 ? 2.058 2.320 -6.419 1.00 90.94 87 SER A C 1
ATOM 686 O O . SER A 1 87 ? 2.802 2.473 -7.387 1.00 90.94 87 SER A O 1
ATOM 688 N N . VAL A 1 88 ? 1.978 1.155 -5.770 1.00 92.19 88 VAL A N 1
ATOM 689 C CA . VAL A 1 88 ? 2.794 -0.023 -6.100 1.00 92.19 88 VAL A CA 1
ATOM 690 C C . VAL A 1 88 ? 2.479 -0.528 -7.506 1.00 92.19 88 VAL A C 1
ATOM 692 O O . VAL A 1 88 ? 3.395 -0.793 -8.282 1.00 92.19 88 VAL A O 1
ATOM 695 N N . SER A 1 89 ? 1.195 -0.615 -7.861 1.00 93.31 89 SER A N 1
ATOM 696 C CA . SER A 1 89 ? 0.763 -1.069 -9.188 1.00 93.31 89 SER A CA 1
ATOM 697 C C . SER A 1 89 ? 1.266 -0.139 -10.293 1.00 93.31 89 SER A C 1
ATOM 699 O O . SER A 1 89 ? 1.812 -0.599 -11.296 1.00 93.31 89 SER A O 1
ATOM 701 N N . CYS A 1 90 ? 1.137 1.174 -10.092 1.00 95.69 90 CYS A N 1
ATOM 702 C CA . CYS A 1 90 ? 1.643 2.185 -11.014 1.00 95.69 90 CYS A CA 1
ATOM 703 C C . CYS A 1 90 ? 3.173 2.122 -11.119 1.00 95.69 90 CYS A C 1
ATOM 705 O O . CYS A 1 90 ? 3.715 2.068 -12.222 1.00 95.69 90 CYS A O 1
ATOM 707 N N . GLY A 1 91 ? 3.873 2.044 -9.984 1.00 96.75 91 GLY A N 1
ATOM 708 C CA . GLY A 1 91 ? 5.328 1.914 -9.942 1.00 96.75 91 GLY A CA 1
ATOM 709 C C . GLY A 1 91 ? 5.828 0.685 -10.701 1.00 96.75 91 GLY A C 1
ATOM 710 O O . GLY A 1 91 ? 6.766 0.788 -11.491 1.00 96.75 91 GLY A O 1
ATOM 711 N N . LEU A 1 92 ? 5.162 -0.461 -10.536 1.00 97.12 92 LEU A N 1
ATOM 712 C CA . LEU A 1 92 ? 5.499 -1.690 -11.251 1.00 97.12 92 LEU A CA 1
ATOM 713 C C . LEU A 1 92 ? 5.244 -1.566 -12.759 1.00 97.12 92 LEU A C 1
ATOM 715 O O . LEU A 1 92 ? 6.096 -1.959 -13.555 1.00 97.12 92 LEU A O 1
ATOM 719 N N . ALA A 1 93 ? 4.111 -0.985 -13.162 1.00 97.25 93 ALA A N 1
ATOM 720 C CA . ALA A 1 93 ? 3.794 -0.756 -14.570 1.00 97.25 93 ALA A CA 1
ATOM 721 C C . ALA A 1 93 ? 4.826 0.162 -15.246 1.00 97.25 93 ALA A C 1
ATOM 723 O O . ALA A 1 93 ? 5.312 -0.148 -16.336 1.00 97.25 93 ALA A O 1
ATOM 724 N N . LEU A 1 94 ? 5.217 1.252 -14.578 1.00 97.75 94 LEU A N 1
ATOM 725 C CA . LEU A 1 94 ? 6.263 2.153 -15.060 1.00 97.75 94 LEU A CA 1
ATOM 726 C C . LEU A 1 94 ? 7.615 1.445 -15.149 1.00 97.75 94 LEU A C 1
ATOM 728 O O . LEU A 1 94 ? 8.311 1.584 -16.151 1.00 97.75 94 LEU A O 1
ATOM 732 N N . PHE A 1 95 ? 7.976 0.651 -14.142 1.00 97.88 95 PHE A N 1
ATOM 733 C CA . PHE A 1 95 ? 9.230 -0.096 -14.135 1.00 97.88 95 PHE A CA 1
ATOM 734 C C . PHE A 1 95 ? 9.312 -1.091 -15.299 1.00 97.88 95 PHE A C 1
ATOM 736 O O . PHE A 1 95 ? 10.295 -1.102 -16.041 1.00 97.88 95 PHE A O 1
ATOM 743 N N . VAL A 1 96 ? 8.255 -1.876 -15.518 1.00 97.81 96 VAL A N 1
ATOM 744 C CA . VAL A 1 96 ? 8.170 -2.812 -16.648 1.00 97.81 96 VAL A CA 1
ATOM 745 C C . VAL A 1 96 ? 8.202 -2.064 -17.982 1.00 97.81 96 VAL A C 1
ATOM 747 O O . VAL A 1 96 ? 8.925 -2.472 -18.890 1.00 97.81 96 VAL A O 1
ATOM 750 N N . GLY A 1 97 ? 7.485 -0.942 -18.096 1.00 97.50 97 GLY A N 1
ATOM 751 C CA . GLY A 1 97 ? 7.502 -0.095 -19.290 1.00 97.50 97 GLY A CA 1
ATOM 752 C C . GLY A 1 97 ? 8.890 0.472 -19.602 1.00 97.50 97 GLY A C 1
ATOM 753 O O . GLY A 1 97 ? 9.326 0.444 -20.752 1.00 97.50 97 GLY A O 1
ATOM 754 N N . MET A 1 98 ? 9.618 0.927 -18.581 1.00 97.69 98 MET A N 1
ATOM 755 C CA . MET A 1 98 ? 10.993 1.422 -18.702 1.00 97.69 98 MET A CA 1
ATOM 756 C C . MET A 1 98 ? 11.971 0.320 -19.113 1.00 97.69 98 MET A C 1
ATOM 758 O O . MET A 1 98 ? 12.808 0.530 -19.990 1.00 97.69 98 MET A O 1
ATOM 762 N N . LEU A 1 99 ? 11.861 -0.871 -18.522 1.00 97.50 99 LEU A N 1
ATOM 763 C CA . LEU A 1 99 ? 12.682 -2.012 -18.924 1.00 97.50 99 LEU A CA 1
ATOM 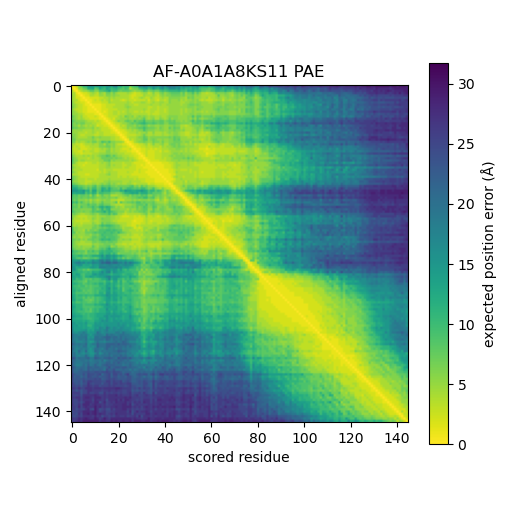764 C C . LEU A 1 99 ? 12.389 -2.422 -20.368 1.00 97.50 99 LEU A C 1
ATOM 766 O O . LEU A 1 99 ? 13.318 -2.610 -21.153 1.00 97.50 99 LEU A O 1
ATOM 770 N N . GLY A 1 100 ? 11.109 -2.514 -20.733 1.00 96.81 100 GLY A N 1
ATOM 771 C CA . GLY A 1 100 ? 10.673 -2.842 -22.086 1.00 96.81 100 GLY A CA 1
ATOM 772 C C . GLY A 1 100 ? 11.180 -1.836 -23.116 1.00 96.81 100 GLY A C 1
ATOM 773 O O . GLY A 1 100 ? 11.767 -2.232 -24.120 1.00 96.81 100 GLY A O 1
ATOM 774 N N . SER A 1 101 ? 11.033 -0.535 -22.853 1.00 95.25 101 SER A N 1
ATOM 775 C CA . SER A 1 101 ? 11.523 0.516 -23.750 1.00 95.25 101 SER A CA 1
ATOM 776 C C . SER A 1 101 ? 13.048 0.496 -23.886 1.00 95.25 101 SER A C 1
ATOM 778 O O . SER A 1 101 ? 13.562 0.605 -25.000 1.00 95.25 101 SER A O 1
ATOM 780 N N . ALA A 1 102 ? 13.782 0.266 -22.794 1.00 95.50 102 ALA A N 1
ATOM 781 C CA . ALA A 1 102 ? 15.235 0.133 -22.820 1.00 95.50 102 ALA A CA 1
ATOM 782 C C . ALA A 1 102 ? 15.691 -1.098 -23.622 1.00 95.50 102 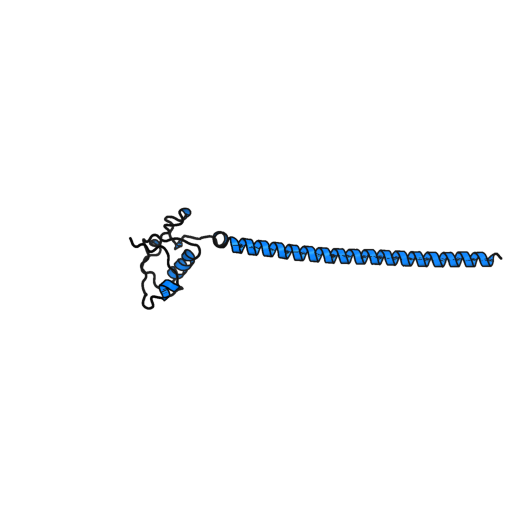ALA A C 1
ATOM 784 O O . ALA A 1 102 ? 16.620 -1.004 -24.426 1.00 95.50 102 ALA A O 1
ATOM 785 N N . LEU A 1 103 ? 15.030 -2.245 -23.443 1.00 95.44 103 LEU A N 1
ATOM 786 C CA . LEU A 1 103 ? 15.283 -3.465 -24.215 1.00 95.44 103 LEU A CA 1
ATOM 787 C C . LEU A 1 103 ? 15.015 -3.240 -25.704 1.00 95.44 103 LEU A C 1
ATOM 789 O O . LEU A 1 103 ? 15.871 -3.548 -26.533 1.00 95.44 103 LEU A O 1
ATOM 793 N N . LEU A 1 104 ? 13.871 -2.644 -26.045 1.00 93.56 104 LEU A N 1
ATOM 794 C CA . LEU A 1 104 ? 13.524 -2.302 -27.423 1.00 93.56 104 LEU A CA 1
ATOM 795 C C . LEU A 1 104 ? 14.554 -1.352 -28.037 1.00 93.56 104 LEU A C 1
ATOM 797 O O . LEU A 1 104 ? 15.020 -1.601 -29.147 1.00 93.56 104 LEU A O 1
ATOM 801 N N . TRP A 1 105 ? 14.980 -0.321 -27.303 1.00 95.50 105 TRP A N 1
ATOM 802 C CA . TRP A 1 105 ? 16.032 0.588 -27.751 1.00 95.50 105 TRP A CA 1
ATOM 803 C C . TRP A 1 105 ? 17.332 -0.163 -28.029 1.00 95.50 105 TRP A C 1
ATOM 805 O O . TRP A 1 105 ? 17.946 0.028 -29.077 1.00 95.50 105 TRP A O 1
ATOM 815 N N . ARG A 1 106 ? 17.768 -1.032 -27.109 1.00 93.31 106 ARG A N 1
ATOM 816 C CA . ARG A 1 106 ? 19.002 -1.819 -27.256 1.00 93.31 106 ARG A CA 1
ATOM 817 C C . ARG A 1 106 ? 18.941 -2.728 -28.476 1.00 93.31 106 ARG A C 1
ATOM 819 O O . ARG A 1 106 ? 19.893 -2.752 -29.253 1.00 93.31 106 ARG A O 1
ATOM 826 N N . LEU A 1 107 ? 17.832 -3.440 -28.656 1.00 92.19 107 LEU A N 1
ATOM 827 C CA . LEU A 1 107 ? 17.626 -4.332 -29.793 1.00 92.19 107 LEU A CA 1
ATOM 828 C C . LEU A 1 107 ? 17.583 -3.555 -31.109 1.00 92.19 107 LEU A C 1
ATOM 830 O O . LEU A 1 107 ? 18.222 -3.962 -32.076 1.00 92.19 107 LEU A O 1
ATOM 834 N N . HIS A 1 108 ? 16.900 -2.412 -31.140 1.00 92.88 108 HIS A N 1
ATOM 835 C CA . HIS A 1 108 ? 16.809 -1.574 -32.329 1.00 92.88 108 HIS A CA 1
ATOM 836 C C . HIS A 1 108 ? 18.155 -0.934 -32.684 1.00 92.88 108 HIS A C 1
ATOM 838 O O . HIS A 1 108 ? 18.584 -0.988 -33.833 1.00 92.88 108 HIS A O 1
ATOM 844 N N . ALA A 1 109 ? 18.878 -0.406 -31.694 1.00 89.94 109 ALA A N 1
ATOM 845 C CA . ALA A 1 109 ? 20.229 0.114 -31.876 1.00 89.94 109 ALA A CA 1
ATOM 846 C C . ALA A 1 109 ? 21.183 -0.976 -32.386 1.00 89.94 109 ALA A C 1
ATOM 848 O O . ALA A 1 109 ? 21.949 -0.743 -33.320 1.00 89.94 109 ALA A O 1
ATOM 849 N N . PHE A 1 110 ? 21.104 -2.185 -31.822 1.00 91.69 110 PHE A N 1
ATOM 850 C CA . PHE A 1 110 ? 21.891 -3.326 -32.282 1.00 91.69 110 PHE A CA 1
ATOM 851 C C . PHE A 1 110 ? 21.543 -3.718 -33.724 1.00 91.69 110 PHE A C 1
ATOM 853 O O . PHE A 1 110 ? 22.436 -3.944 -34.544 1.00 91.69 110 PHE A O 1
ATOM 860 N N . TRP A 1 111 ? 20.251 -3.749 -34.057 1.00 93.25 111 TRP A N 1
ATOM 861 C CA . TRP A 1 111 ? 19.775 -4.027 -35.408 1.00 93.25 111 TRP A CA 1
ATOM 862 C C . TRP A 1 111 ? 20.277 -2.980 -36.410 1.00 93.25 111 TRP A C 1
ATOM 864 O O . TRP A 1 111 ? 20.833 -3.343 -37.448 1.00 93.25 111 TRP A O 1
ATOM 874 N N . TYR A 1 112 ? 20.194 -1.693 -36.068 1.00 91.38 112 TYR A N 1
ATOM 875 C CA . TYR A 1 112 ? 20.739 -0.616 -36.892 1.00 91.38 112 TYR A CA 1
ATOM 876 C C . TYR A 1 112 ? 22.247 -0.719 -37.080 1.00 91.38 112 TYR A C 1
ATOM 878 O O . TYR A 1 112 ? 22.719 -0.576 -38.208 1.00 91.38 112 TYR A O 1
ATOM 886 N N . LEU A 1 113 ? 23.009 -1.004 -36.019 1.00 90.31 113 LEU A N 1
ATOM 887 C CA . LEU A 1 113 ? 24.453 -1.212 -36.138 1.00 90.31 113 LEU A CA 1
ATOM 888 C C . LEU A 1 113 ? 24.757 -2.342 -37.122 1.00 90.31 113 LEU A C 1
ATOM 890 O O . LEU A 1 113 ? 25.617 -2.185 -37.988 1.00 90.31 113 LEU A O 1
ATOM 894 N N . LYS A 1 114 ? 24.028 -3.460 -37.029 1.00 91.81 114 LYS A N 1
ATOM 895 C CA . LYS A 1 114 ? 24.199 -4.594 -37.940 1.00 91.81 114 LYS A CA 1
ATOM 896 C C . LYS A 1 114 ? 23.895 -4.196 -39.384 1.00 91.81 114 LYS A C 1
ATOM 898 O O . LYS A 1 114 ? 24.694 -4.492 -40.272 1.00 91.81 114 LYS A O 1
ATOM 903 N N . MET A 1 115 ? 22.795 -3.483 -39.614 1.00 92.44 115 MET A N 1
ATOM 904 C CA . MET A 1 115 ? 22.419 -3.000 -40.944 1.00 92.44 115 MET A CA 1
ATOM 905 C C . MET A 1 115 ? 23.478 -2.054 -41.522 1.00 92.44 115 MET A C 1
ATOM 907 O O . MET A 1 115 ? 23.962 -2.285 -42.631 1.00 92.44 115 MET A O 1
ATOM 911 N N . ILE A 1 116 ? 23.932 -1.064 -40.751 1.00 92.50 116 ILE A N 1
ATOM 912 C CA . ILE A 1 116 ? 25.008 -0.146 -41.154 1.00 92.50 116 ILE A CA 1
ATOM 913 C C . ILE A 1 116 ? 26.289 -0.921 -41.477 1.00 92.50 116 ILE A C 1
ATOM 915 O O . ILE A 1 116 ? 26.927 -0.658 -42.496 1.00 92.50 116 ILE A O 1
ATOM 919 N N . TRP A 1 117 ? 26.652 -1.916 -40.668 1.00 92.06 117 TRP A N 1
ATOM 920 C CA . TRP A 1 117 ? 27.851 -2.719 -40.900 1.00 92.06 117 TRP A CA 1
ATOM 921 C C . TRP A 1 117 ? 27.758 -3.541 -42.193 1.00 92.06 117 TRP A C 1
ATOM 923 O O . TRP A 1 117 ? 28.713 -3.585 -42.972 1.00 92.06 117 TRP A O 1
ATOM 933 N N . THR A 1 118 ? 26.594 -4.136 -42.480 1.00 92.19 118 THR A N 1
ATOM 934 C CA . THR A 1 118 ? 26.361 -4.835 -43.756 1.00 92.19 118 THR A CA 1
ATOM 935 C C . THR A 1 118 ? 26.408 -3.889 -44.954 1.00 92.19 118 THR A C 1
ATOM 937 O O . THR A 1 118 ? 27.028 -4.222 -45.965 1.00 92.19 118 THR A O 1
ATOM 940 N N . TRP A 1 119 ? 25.850 -2.682 -44.829 1.00 91.81 119 TRP A N 1
ATOM 941 C CA . TRP A 1 119 ? 25.897 -1.661 -45.874 1.00 91.81 119 TRP A CA 1
ATOM 942 C C . TRP A 1 119 ? 27.328 -1.179 -46.137 1.00 91.81 119 TRP A C 1
ATOM 944 O O . TRP A 1 119 ? 27.761 -1.105 -47.288 1.00 91.81 119 TRP A O 1
ATOM 954 N N . LEU A 1 120 ? 28.110 -0.939 -45.080 1.00 90.44 120 LEU A N 1
ATOM 955 C CA . LEU A 1 120 ? 29.528 -0.589 -45.189 1.00 90.44 120 LEU A CA 1
ATOM 956 C C . LEU A 1 120 ? 30.337 -1.708 -45.853 1.00 90.44 120 LEU A C 1
ATOM 958 O O . LEU A 1 120 ? 31.167 -1.432 -46.723 1.00 90.44 120 LEU A O 1
ATOM 962 N N . LYS A 1 121 ? 30.077 -2.973 -45.498 1.00 91.00 121 LYS A N 1
ATOM 963 C CA . LYS A 1 121 ? 30.724 -4.133 -46.128 1.00 91.00 121 LYS A CA 1
ATOM 964 C C . LYS A 1 121 ? 30.386 -4.220 -47.619 1.00 91.00 121 LYS A C 1
ATOM 966 O O . LYS A 1 121 ? 31.294 -4.408 -48.431 1.00 91.00 121 LYS A O 1
ATOM 971 N N . ALA A 1 122 ? 29.119 -4.029 -47.987 1.00 90.12 122 ALA A N 1
ATOM 972 C CA . ALA A 1 122 ? 28.678 -4.012 -49.380 1.00 90.12 122 ALA A CA 1
ATOM 973 C C . ALA A 1 122 ? 29.325 -2.861 -50.170 1.00 90.12 122 ALA A C 1
ATOM 975 O O . ALA A 1 122 ? 29.852 -3.081 -51.261 1.00 90.12 122 ALA A O 1
ATOM 976 N N . LYS A 1 123 ? 29.381 -1.653 -49.592 1.00 89.38 123 LYS A N 1
ATOM 977 C CA . LYS A 1 123 ? 30.016 -0.481 -50.212 1.00 89.38 123 LYS A CA 1
ATOM 978 C C . LYS A 1 123 ? 31.525 -0.660 -50.396 1.00 89.38 123 LYS A C 1
ATOM 980 O O . LYS A 1 123 ? 32.064 -0.311 -51.442 1.00 89.38 123 LYS A O 1
ATOM 985 N N . ARG A 1 124 ? 32.217 -1.247 -49.416 1.00 88.44 124 ARG A N 1
ATOM 986 C CA . ARG A 1 124 ? 33.654 -1.547 -49.535 1.00 88.44 124 ARG A CA 1
ATOM 987 C C . ARG A 1 124 ? 33.918 -2.614 -50.605 1.00 88.44 124 ARG A C 1
ATOM 989 O O . ARG A 1 124 ? 34.873 -2.492 -51.367 1.00 88.44 124 ARG A O 1
ATOM 996 N N . SER A 1 125 ? 33.064 -3.635 -50.694 1.00 80.81 125 SER A N 1
ATOM 997 C CA . SER A 1 125 ? 33.156 -4.671 -51.731 1.00 80.81 125 SER A CA 1
ATOM 998 C C . SER A 1 125 ? 32.924 -4.111 -53.140 1.00 80.81 125 SER A C 1
ATOM 1000 O O . SER A 1 125 ? 33.694 -4.424 -54.049 1.00 80.81 125 SER A O 1
ATOM 1002 N N . SER A 1 126 ? 31.928 -3.237 -53.322 1.00 83.31 126 SER A N 1
ATOM 1003 C CA . SER A 1 126 ? 31.649 -2.619 -54.624 1.00 83.31 126 SER A CA 1
ATOM 1004 C C . SER A 1 126 ? 32.758 -1.664 -55.070 1.00 83.31 126 SER A C 1
ATOM 1006 O O . SER A 1 126 ? 33.141 -1.685 -56.237 1.00 83.31 126 SER A O 1
ATOM 1008 N N . GLN A 1 127 ? 33.336 -0.886 -54.150 1.00 83.44 127 GLN A N 1
ATOM 1009 C CA . GLN A 1 127 ? 34.494 -0.035 -54.442 1.00 83.44 127 GLN A CA 1
ATOM 1010 C C . GLN A 1 127 ? 35.724 -0.848 -54.857 1.00 83.44 127 GLN A C 1
ATOM 1012 O O . GLN A 1 127 ? 36.409 -0.464 -55.801 1.00 83.44 127 GLN A O 1
ATOM 1017 N N . LYS A 1 128 ? 35.992 -1.981 -54.191 1.00 83.19 128 LYS A N 1
ATOM 1018 C CA . LYS A 1 128 ? 37.105 -2.865 -54.564 1.00 83.19 128 LYS A CA 1
ATOM 1019 C C . LYS A 1 128 ? 36.911 -3.453 -55.966 1.00 83.19 128 LYS A C 1
ATOM 1021 O O . LYS A 1 128 ? 37.849 -3.436 -56.752 1.00 83.19 128 LYS A O 1
ATOM 1026 N N . ARG A 1 129 ? 35.694 -3.912 -56.291 1.00 80.69 129 ARG A N 1
ATOM 1027 C CA . ARG A 1 129 ? 35.356 -4.417 -57.634 1.00 80.69 129 ARG A CA 1
ATOM 1028 C C . ARG A 1 129 ? 35.489 -3.350 -58.720 1.00 80.69 129 ARG A C 1
ATOM 1030 O O . ARG A 1 129 ? 36.015 -3.658 -59.778 1.00 80.69 129 ARG A O 1
ATOM 1037 N N . ARG A 1 130 ? 35.041 -2.113 -58.463 1.00 81.06 130 ARG A N 1
ATOM 1038 C CA . ARG A 1 130 ? 35.207 -0.999 -59.415 1.00 81.06 130 ARG A CA 1
ATOM 1039 C C . ARG A 1 130 ? 36.680 -0.712 -59.696 1.00 81.06 130 ARG A C 1
ATOM 1041 O O . ARG A 1 130 ? 37.062 -0.713 -60.851 1.00 81.06 130 ARG A O 1
ATOM 1048 N N . ARG A 1 131 ? 37.507 -0.5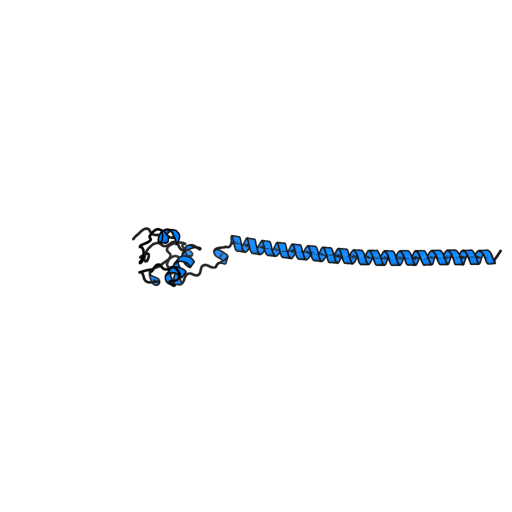83 -58.649 1.00 79.94 131 ARG A N 1
ATOM 1049 C CA . ARG A 1 131 ? 38.951 -0.346 -58.816 1.00 79.94 131 ARG A CA 1
ATOM 1050 C C . ARG A 1 131 ? 39.638 -1.434 -59.636 1.00 79.94 131 ARG A C 1
ATOM 1052 O O . ARG A 1 131 ? 40.454 -1.104 -60.477 1.00 79.94 131 ARG A O 1
ATOM 1059 N N . GLN A 1 132 ? 39.313 -2.704 -59.389 1.00 83.25 132 GLN A N 1
ATOM 1060 C CA . GLN A 1 132 ? 39.905 -3.809 -60.141 1.00 83.25 132 GLN A CA 1
ATOM 1061 C C . GLN A 1 132 ? 39.512 -3.760 -61.622 1.00 83.25 132 GLN A C 1
ATOM 1063 O O . GLN A 1 132 ? 40.384 -3.890 -62.469 1.00 83.25 132 GLN A O 1
ATOM 1068 N N . LYS A 1 133 ? 38.234 -3.489 -61.920 1.00 82.56 133 LYS A N 1
ATOM 1069 C CA . LYS A 1 133 ? 37.768 -3.328 -63.298 1.00 82.56 133 LYS A CA 1
ATOM 1070 C C . LYS A 1 133 ? 38.465 -2.162 -64.009 1.00 82.56 133 LYS A C 1
ATOM 1072 O O . LYS A 1 133 ? 38.919 -2.335 -65.127 1.00 82.56 133 LYS A O 1
ATOM 1077 N N . ASP A 1 134 ? 38.592 -1.010 -63.350 1.00 82.94 134 ASP A N 1
ATOM 1078 C CA . ASP A 1 134 ? 39.267 0.155 -63.937 1.00 82.94 134 ASP A CA 1
ATOM 1079 C C . ASP A 1 134 ? 40.750 -0.148 -64.238 1.00 82.94 134 ASP A C 1
ATOM 1081 O O . ASP A 1 134 ? 41.284 0.310 -65.244 1.00 82.94 134 ASP A O 1
ATOM 1085 N N . THR A 1 135 ? 41.423 -0.934 -63.385 1.00 83.00 135 THR A N 1
ATOM 1086 C CA . THR A 1 135 ? 42.801 -1.396 -63.629 1.00 83.00 135 THR A CA 1
ATOM 1087 C C . THR A 1 135 ? 42.871 -2.366 -64.808 1.00 83.00 135 THR A C 1
ATOM 1089 O O . THR A 1 135 ? 43.691 -2.147 -65.689 1.00 83.00 135 THR A O 1
ATOM 1092 N N . GLU A 1 136 ? 41.986 -3.365 -64.873 1.00 82.88 136 GLU A N 1
ATOM 1093 C CA . GLU A 1 136 ? 41.919 -4.320 -65.992 1.00 82.88 136 GLU A CA 1
ATOM 1094 C C . GLU A 1 136 ? 41.618 -3.617 -67.331 1.00 82.88 136 GLU A C 1
ATOM 1096 O O . GLU A 1 136 ? 42.275 -3.898 -68.331 1.00 82.88 136 GLU A O 1
ATOM 110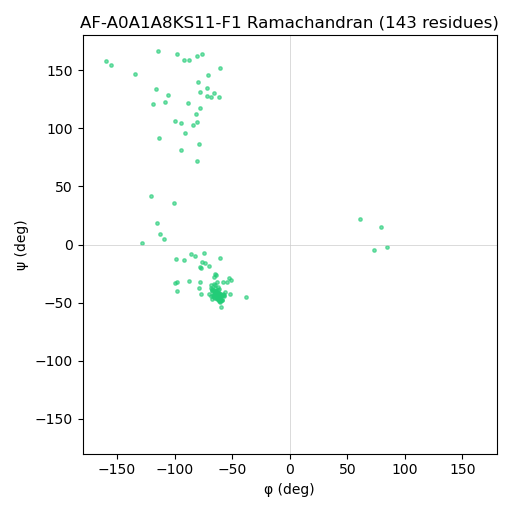1 N N . ASP A 1 137 ? 40.685 -2.658 -67.351 1.00 79.62 137 ASP A N 1
ATOM 1102 C CA . ASP A 1 137 ? 40.355 -1.860 -68.541 1.00 79.62 137 ASP A CA 1
ATOM 1103 C C . ASP A 1 137 ? 41.547 -0.970 -68.970 1.00 79.62 137 ASP A C 1
ATOM 1105 O O . ASP A 1 137 ? 41.814 -0.809 -70.162 1.00 79.62 137 ASP A O 1
ATOM 1109 N N . THR A 1 138 ? 42.303 -0.421 -68.008 1.00 84.12 138 THR A N 1
ATOM 1110 C CA . THR A 1 138 ? 43.508 0.387 -68.281 1.00 84.12 138 THR A CA 1
ATOM 1111 C C . THR A 1 138 ? 44.664 -0.467 -68.812 1.00 84.12 138 THR A C 1
ATOM 1113 O O . THR A 1 138 ? 45.337 -0.059 -69.756 1.00 84.12 138 THR A O 1
ATOM 1116 N N . GLU A 1 139 ? 44.896 -1.655 -68.242 1.00 81.38 139 GLU A N 1
ATOM 1117 C CA . GLU A 1 139 ? 45.913 -2.599 -68.729 1.00 81.38 139 GLU A CA 1
ATOM 1118 C C . GLU A 1 139 ? 45.577 -3.107 -70.135 1.00 81.38 139 GLU A C 1
ATOM 1120 O O . GLU A 1 139 ? 46.462 -3.176 -70.984 1.00 81.38 139 GLU A O 1
ATOM 1125 N N . ALA A 1 140 ? 44.300 -3.390 -70.415 1.00 80.38 140 ALA A N 1
ATOM 1126 C CA . ALA A 1 140 ? 43.860 -3.783 -71.749 1.00 80.38 140 ALA A CA 1
ATOM 1127 C C . ALA A 1 140 ? 44.145 -2.691 -72.791 1.00 80.38 140 ALA A C 1
ATOM 1129 O O . ALA A 1 140 ? 44.651 -3.012 -73.862 1.00 80.38 140 ALA A O 1
ATOM 1130 N N . LEU A 1 141 ? 43.878 -1.415 -72.482 1.00 81.00 141 LEU A N 1
ATOM 1131 C CA . LEU A 1 141 ? 44.166 -0.292 -73.385 1.00 81.00 141 LEU A CA 1
ATOM 1132 C C . LEU A 1 141 ? 45.664 -0.149 -73.699 1.00 81.00 141 LEU A C 1
ATOM 1134 O O . LEU A 1 141 ? 46.013 0.108 -74.845 1.00 81.00 141 LEU A O 1
ATOM 1138 N N . LEU A 1 142 ? 46.544 -0.371 -72.718 1.00 81.00 142 LEU A N 1
ATOM 1139 C CA . LEU A 1 142 ? 48.000 -0.280 -72.899 1.00 81.00 142 LEU A CA 1
ATOM 1140 C C . LEU A 1 142 ? 48.600 -1.401 -73.766 1.00 81.00 142 LEU A C 1
ATOM 1142 O O . LEU A 1 142 ? 49.715 -1.245 -74.247 1.00 81.00 142 LEU A O 1
ATOM 1146 N N . CYS A 1 143 ? 47.908 -2.528 -73.962 1.00 74.69 143 CYS A N 1
ATOM 1147 C CA . CYS A 1 143 ? 48.371 -3.612 -74.840 1.00 74.69 143 CYS A CA 1
ATOM 1148 C C . CYS A 1 143 ? 47.994 -3.426 -76.322 1.00 74.69 143 CYS A C 1
ATOM 1150 O O . CYS A 1 143 ? 48.416 -4.241 -77.145 1.00 74.69 143 CYS A O 1
ATOM 1152 N N . PHE A 1 144 ? 47.172 -2.425 -76.658 1.00 71.62 144 PHE A N 1
ATOM 1153 C CA . PHE A 1 144 ? 46.754 -2.136 -78.037 1.00 71.62 144 PHE A CA 1
ATOM 1154 C C . PHE A 1 144 ? 47.550 -1.004 -78.714 1.00 71.62 144 PHE A C 1
ATOM 1156 O O . PHE A 1 144 ? 47.430 -0.870 -79.933 1.00 71.62 144 PHE A O 1
ATOM 1163 N N . ASP A 1 145 ? 48.343 -0.235 -77.958 1.00 61.59 145 ASP A N 1
ATOM 1164 C CA . ASP A 1 145 ? 49.345 0.729 -78.458 1.00 61.59 145 ASP A CA 1
ATOM 1165 C C . ASP A 1 145 ? 50.724 0.062 -78.627 1.00 61.59 145 ASP A C 1
ATOM 1167 O O . ASP A 1 145 ? 51.415 0.370 -79.629 1.00 61.59 145 ASP A O 1
#

Radius of gyration: 39.02 Å; Cα contacts (8 Å, |Δi|>4): 119; chains: 1; bounding box: 74×21×114 Å

Secondary structure (DSSP, 8-state):
--------HHHHHH-TT--EE--TTS-EE--TTHHHHHHHHHTTTTS-EE-S-GGG-BEEESGGGTT-BTTT----HHHHTHHHHHHHHHHHHHHHHHHHHHHHHHHHHHHHHHHHHHHHHHHHHHHHHHHHHHHHHHHHHHT--

pLDDT: mean 83.62, std 8.39, range [58.06, 97.88]

Organism: Nothobranchius kuhntae (NCBI:txid321403)